Protein AF-A0AAE1PQ83-F1 (afdb_monomer_lite)

Foldseek 3Di:
DDPDPDPPPPPDQDWFFWADPNDTDTDTLQPDAQFTKTWDAPPDDDQADKAFPCPDDDPPPPPPPDHGGITIIGGHGRNNVVVVVVCVVVVVVVVVVVVVVVVVVVVVVCCVVPVVVVVVVPPPDDPDPDDDD

Structure (mmCIF, N/CA/C/O backbone):
data_AF-A0AAE1PQ83-F1
#
_entry.id   AF-A0AAE1PQ83-F1
#
loop_
_atom_site.group_PDB
_atom_site.id
_atom_site.type_symbol
_atom_site.label_atom_id
_atom_site.label_alt_id
_atom_site.label_comp_id
_atom_site.label_asym_id
_atom_site.label_entity_id
_atom_site.label_seq_id
_atom_site.pdbx_PDB_ins_code
_atom_site.Cartn_x
_atom_site.Cartn_y
_atom_site.Cartn_z
_atom_site.occupancy
_atom_site.B_iso_or_equiv
_atom_site.auth_seq_id
_atom_site.auth_comp_id
_atom_site.auth_asym_id
_atom_site.auth_atom_id
_atom_site.pdbx_PDB_model_num
ATOM 1 N N . MET A 1 1 ? 15.355 15.781 -16.888 1.00 33.62 1 MET A N 1
ATOM 2 C CA . MET A 1 1 ? 15.028 16.149 -15.494 1.00 33.62 1 MET A CA 1
ATOM 3 C C . MET A 1 1 ? 13.537 15.899 -15.291 1.00 33.62 1 MET A C 1
ATOM 5 O O . MET A 1 1 ? 12.733 16.744 -15.650 1.00 33.62 1 MET A O 1
ATOM 9 N N . VAL A 1 2 ? 13.162 14.685 -14.868 1.00 39.75 2 VAL A N 1
ATOM 10 C CA . VAL A 1 2 ? 11.758 14.291 -14.632 1.00 39.75 2 VAL A CA 1
ATOM 11 C C . VAL A 1 2 ? 11.503 14.418 -13.129 1.00 39.75 2 VAL A C 1
ATOM 13 O O . VAL A 1 2 ? 12.280 13.857 -12.354 1.00 39.75 2 VAL A O 1
ATOM 16 N N . PRO A 1 3 ? 10.493 15.181 -12.687 1.00 46.09 3 PRO A N 1
ATOM 17 C CA . PRO A 1 3 ? 10.275 15.416 -11.271 1.00 46.09 3 PRO A CA 1
ATOM 18 C C . PRO A 1 3 ? 9.668 14.168 -10.614 1.00 46.09 3 PRO A C 1
ATOM 20 O O . PRO A 1 3 ? 8.616 13.689 -11.021 1.00 46.09 3 PRO A O 1
ATOM 23 N N . GLY A 1 4 ? 10.324 13.672 -9.563 1.00 44.25 4 GLY A N 1
ATOM 24 C CA . GLY A 1 4 ? 9.631 13.096 -8.407 1.00 44.25 4 GLY A CA 1
ATOM 25 C C . GLY A 1 4 ? 8.946 11.735 -8.555 1.00 44.25 4 GLY A C 1
ATOM 26 O O . GLY A 1 4 ? 7.853 11.568 -8.021 1.00 44.25 4 GLY A O 1
ATOM 27 N N . THR A 1 5 ? 9.575 10.727 -9.165 1.00 45.03 5 THR A N 1
ATOM 28 C CA . THR A 1 5 ? 9.156 9.334 -8.928 1.00 45.03 5 THR A CA 1
ATOM 29 C C . THR A 1 5 ? 9.622 8.902 -7.537 1.00 45.03 5 THR A C 1
ATOM 31 O O . THR A 1 5 ? 10.711 8.345 -7.380 1.00 45.03 5 THR A O 1
ATOM 34 N N . LEU A 1 6 ? 8.819 9.193 -6.510 1.00 49.19 6 LEU A N 1
ATOM 35 C CA . LEU A 1 6 ? 8.962 8.512 -5.225 1.00 49.19 6 LEU A CA 1
ATOM 36 C C . LEU A 1 6 ? 8.838 7.000 -5.487 1.00 49.19 6 LEU A C 1
ATOM 38 O O . LEU A 1 6 ? 7.931 6.595 -6.219 1.00 49.19 6 LEU A O 1
ATOM 42 N N . PRO A 1 7 ? 9.730 6.161 -4.934 1.00 42.91 7 PRO A N 1
ATOM 43 C CA . PRO A 1 7 ? 9.615 4.721 -5.088 1.00 42.91 7 PRO A CA 1
ATOM 44 C C . PRO A 1 7 ? 8.259 4.290 -4.528 1.00 42.91 7 PRO A C 1
ATOM 46 O O . PRO A 1 7 ? 7.969 4.523 -3.354 1.00 42.91 7 PRO A O 1
ATOM 49 N N . VAL A 1 8 ? 7.421 3.690 -5.378 1.00 52.09 8 VAL A N 1
ATOM 50 C CA . VAL A 1 8 ? 6.192 3.021 -4.941 1.00 52.09 8 VAL A CA 1
ATOM 51 C C . VAL A 1 8 ? 6.619 2.030 -3.860 1.00 52.09 8 VAL A C 1
ATOM 53 O O . VAL A 1 8 ? 7.441 1.155 -4.162 1.00 52.09 8 VAL A O 1
ATOM 56 N N . PRO A 1 9 ? 6.165 2.184 -2.602 1.00 43.88 9 PRO A N 1
ATOM 57 C CA . PRO A 1 9 ? 6.558 1.259 -1.558 1.00 43.88 9 PRO A CA 1
ATOM 58 C C . PRO A 1 9 ? 6.199 -0.159 -2.020 1.00 43.88 9 PRO A C 1
ATOM 60 O O . PRO A 1 9 ? 5.144 -0.346 -2.642 1.00 43.88 9 PRO A O 1
ATOM 63 N N . PRO A 1 10 ? 7.069 -1.159 -1.773 1.00 43.97 10 PRO A N 1
ATOM 64 C CA . PRO A 1 10 ? 6.724 -2.547 -2.051 1.00 43.97 10 PRO A CA 1
ATOM 65 C C . PRO A 1 10 ? 5.397 -2.853 -1.365 1.00 43.97 10 PRO A C 1
ATOM 67 O O . PRO A 1 10 ? 5.100 -2.243 -0.340 1.00 43.97 10 PRO A O 1
ATOM 70 N N . LEU A 1 11 ? 4.614 -3.761 -1.951 1.00 42.38 11 LEU A N 1
ATOM 71 C CA . LEU A 1 11 ? 3.264 -4.147 -1.536 1.00 42.38 11 LEU A CA 1
ATOM 72 C C . LEU A 1 11 ? 3.259 -4.640 -0.072 1.00 42.38 11 LEU A C 1
ATOM 74 O O . LEU A 1 11 ? 3.249 -5.833 0.215 1.00 42.38 11 LEU A O 1
ATOM 78 N N . CYS A 1 12 ? 3.350 -3.715 0.875 1.00 53.19 12 CYS A N 1
ATOM 79 C CA . CYS A 1 12 ? 3.368 -3.981 2.292 1.00 53.19 12 CYS A CA 1
ATOM 80 C C . CYS A 1 12 ? 1.915 -4.158 2.708 1.00 53.19 12 CYS A C 1
ATOM 82 O O . CYS A 1 12 ? 1.063 -3.297 2.482 1.00 53.19 12 CYS A O 1
ATOM 84 N N . ILE A 1 13 ? 1.614 -5.322 3.279 1.00 59.84 13 ILE A N 1
ATOM 85 C CA . ILE A 1 13 ? 0.296 -5.602 3.833 1.00 59.84 13 ILE A CA 1
ATOM 86 C C . ILE A 1 13 ? 0.183 -4.754 5.099 1.00 59.84 13 ILE A C 1
ATOM 88 O O . ILE A 1 13 ? 0.559 -5.179 6.189 1.00 59.84 13 ILE A O 1
ATOM 92 N N . THR A 1 14 ? -0.275 -3.514 4.958 1.00 66.81 14 THR A N 1
ATOM 93 C CA . THR A 1 14 ? -0.593 -2.676 6.109 1.00 66.81 14 THR A CA 1
ATOM 94 C C . THR A 1 14 ? -1.741 -3.342 6.856 1.00 66.81 14 THR A C 1
ATOM 96 O O . THR A 1 14 ? -2.835 -3.520 6.315 1.00 66.81 14 THR A O 1
ATOM 99 N N . LEU A 1 15 ? -1.475 -3.775 8.088 1.00 74.88 15 LEU A N 1
ATOM 100 C CA . LEU A 1 15 ? -2.494 -4.299 8.989 1.00 74.88 15 LEU A CA 1
ATOM 101 C C . LEU A 1 15 ? -3.209 -3.128 9.659 1.00 74.88 15 LEU A C 1
ATOM 103 O O . LEU A 1 15 ? -2.582 -2.152 10.072 1.00 74.88 15 LEU A O 1
ATOM 107 N N . GLN A 1 16 ? -4.530 -3.226 9.762 1.00 82.12 16 GLN A N 1
ATOM 108 C CA . GLN A 1 16 ? -5.372 -2.220 10.385 1.00 82.12 16 GLN A CA 1
ATOM 109 C C . GLN A 1 16 ? -6.276 -2.856 11.434 1.00 82.12 16 GLN A C 1
ATOM 111 O O . GLN A 1 16 ? -6.861 -3.916 11.213 1.00 82.12 16 GLN A O 1
ATOM 116 N N . TRP A 1 17 ? -6.419 -2.191 12.577 1.00 84.12 17 TRP A N 1
ATOM 117 C CA . TRP A 1 17 ? -7.363 -2.610 13.603 1.00 84.12 17 TRP A CA 1
ATOM 118 C C . TRP A 1 17 ? -8.788 -2.387 13.119 1.00 84.12 17 TRP A C 1
ATOM 120 O O . TRP A 1 17 ? -9.211 -1.256 12.879 1.00 84.12 17 TRP A O 1
ATOM 130 N N . SER A 1 18 ? -9.526 -3.482 12.974 1.00 85.19 18 SER A N 1
ATOM 131 C CA . SER A 1 18 ? -10.950 -3.478 12.656 1.00 85.19 18 SER A CA 1
ATOM 132 C C . SER A 1 18 ? -11.731 -4.178 13.759 1.00 85.19 18 SER A C 1
ATOM 134 O O . SER A 1 18 ? -11.213 -5.073 14.426 1.00 85.19 18 SER A O 1
ATOM 136 N N . ARG A 1 19 ? -12.975 -3.755 13.970 1.00 86.50 19 ARG A N 1
ATOM 137 C CA . ARG A 1 19 ? -13.871 -4.354 14.953 1.00 86.50 19 ARG A CA 1
ATOM 138 C C . ARG A 1 19 ? -14.897 -5.229 14.240 1.00 86.50 19 ARG A C 1
ATOM 140 O O . ARG A 1 19 ? -15.690 -4.710 13.455 1.00 86.50 19 ARG A O 1
ATOM 147 N N . ARG A 1 20 ? -14.879 -6.536 14.510 1.00 83.62 20 ARG A N 1
ATOM 148 C CA . ARG A 1 20 ? -15.867 -7.517 14.024 1.00 83.62 20 ARG A CA 1
ATOM 149 C C . ARG A 1 20 ? -16.401 -8.309 15.208 1.00 83.62 20 ARG A C 1
ATOM 151 O O . ARG A 1 20 ? -15.623 -8.699 16.072 1.00 83.62 20 ARG A O 1
ATOM 158 N N . ASP A 1 21 ? -17.721 -8.458 15.283 1.00 81.19 21 ASP A N 1
ATOM 159 C CA . ASP A 1 21 ? -18.406 -9.240 16.325 1.00 81.19 21 ASP A CA 1
ATOM 160 C C . ASP A 1 21 ? -18.006 -8.854 17.762 1.00 81.19 21 ASP A C 1
ATOM 162 O O . ASP A 1 21 ? -17.907 -9.679 18.661 1.00 81.19 21 ASP A O 1
ATOM 166 N N . GLY A 1 22 ? -17.721 -7.566 17.979 1.00 82.38 22 GLY A N 1
ATOM 167 C CA . GLY A 1 22 ? -17.286 -7.031 19.273 1.00 82.38 22 GLY A CA 1
ATOM 168 C C . GLY A 1 22 ? -15.780 -7.122 19.548 1.00 82.38 22 GLY A C 1
ATOM 169 O O . GLY A 1 22 ? -15.298 -6.360 20.393 1.00 82.38 22 GLY A O 1
ATOM 170 N N . HIS A 1 23 ? -15.028 -7.925 18.791 1.00 84.69 23 HIS A N 1
ATOM 171 C CA . HIS A 1 23 ? -13.587 -8.138 18.946 1.00 84.69 23 HIS A CA 1
ATOM 172 C C . HIS A 1 23 ? -12.746 -7.232 18.035 1.00 84.69 23 HIS A C 1
ATOM 174 O O . HIS A 1 23 ? -13.109 -6.956 16.890 1.00 84.69 23 HIS A O 1
ATOM 180 N N . THR A 1 24 ? -11.596 -6.779 18.542 1.00 85.38 24 THR A N 1
ATOM 181 C CA . THR A 1 24 ? -10.598 -6.039 17.757 1.00 85.38 24 THR A CA 1
ATOM 182 C C . THR A 1 24 ? -9.652 -7.026 17.090 1.00 85.38 24 THR A C 1
ATOM 184 O O . THR A 1 24 ? -8.908 -7.728 17.771 1.00 85.38 24 THR A O 1
ATOM 187 N N . ILE A 1 25 ? -9.670 -7.064 15.762 1.00 86.56 25 ILE A N 1
ATOM 188 C CA . ILE A 1 25 ? -8.829 -7.945 14.953 1.00 86.56 25 ILE A CA 1
ATOM 189 C C . ILE A 1 25 ? -7.925 -7.129 14.026 1.00 86.56 25 ILE A C 1
ATOM 191 O O . ILE A 1 25 ? -8.314 -6.077 13.510 1.00 86.56 25 ILE A O 1
ATOM 195 N N . ASN A 1 26 ? -6.717 -7.638 13.791 1.00 85.38 26 ASN A N 1
ATOM 196 C CA . ASN A 1 26 ? -5.821 -7.127 12.757 1.00 85.38 26 ASN A CA 1
ATOM 197 C C . ASN A 1 26 ? -6.326 -7.602 11.396 1.00 85.38 26 ASN A C 1
ATOM 199 O O . ASN A 1 26 ? -6.273 -8.795 11.104 1.00 85.38 26 ASN A O 1
ATOM 203 N N . LEU A 1 27 ? -6.800 -6.680 10.565 1.00 83.00 27 LEU A N 1
ATOM 204 C CA . LEU A 1 27 ? -7.269 -6.992 9.224 1.00 83.00 27 LEU A CA 1
ATOM 205 C C . LEU A 1 27 ? -6.354 -6.330 8.186 1.00 83.00 27 LEU A C 1
ATOM 207 O O . LEU A 1 27 ? -6.079 -5.132 8.295 1.00 83.00 27 LEU A O 1
ATOM 211 N N . PRO A 1 28 ? -5.872 -7.067 7.175 1.00 83.69 28 PRO A N 1
ATOM 212 C CA . PRO A 1 28 ? -5.174 -6.455 6.058 1.00 83.69 28 PRO A CA 1
ATOM 213 C C . PRO A 1 28 ? -6.111 -5.545 5.262 1.00 83.69 28 PRO A C 1
ATOM 215 O O . PRO A 1 28 ? -7.314 -5.790 5.144 1.00 83.69 28 PRO A O 1
ATOM 218 N N . TRP A 1 29 ? -5.526 -4.518 4.657 1.00 77.75 29 TRP A N 1
ATOM 219 C CA . TRP A 1 29 ? -6.231 -3.519 3.857 1.00 77.75 29 TRP A CA 1
ATOM 220 C C . TRP A 1 29 ? -7.094 -4.080 2.722 1.00 77.75 29 TRP A C 1
ATOM 222 O O . TRP A 1 29 ? -8.148 -3.527 2.419 1.00 77.75 29 TRP A O 1
ATOM 232 N N . SER A 1 30 ? -6.684 -5.197 2.122 1.00 77.12 30 SER A N 1
ATOM 233 C CA . SER A 1 30 ? -7.427 -5.874 1.054 1.00 77.12 30 SER A CA 1
ATOM 234 C C . SER A 1 30 ? -8.783 -6.428 1.499 1.00 77.12 30 SER A C 1
ATOM 236 O O . SER A 1 30 ? -9.667 -6.612 0.669 1.00 77.12 30 SER A O 1
ATOM 238 N N . LEU A 1 31 ? -8.961 -6.685 2.797 1.00 81.75 31 LEU A N 1
ATOM 239 C CA . LEU A 1 31 ? -10.192 -7.239 3.362 1.00 81.75 31 LEU A CA 1
ATOM 240 C C . LEU A 1 31 ? -11.091 -6.169 4.000 1.00 81.75 31 LEU A C 1
ATOM 242 O O . LEU A 1 31 ? -12.171 -6.499 4.497 1.00 81.75 31 LEU A O 1
ATOM 246 N N . LEU A 1 32 ? -10.652 -4.905 4.015 1.00 84.38 32 LEU A N 1
ATOM 247 C CA . LEU A 1 32 ? -11.449 -3.784 4.501 1.00 84.38 32 LEU A CA 1
ATOM 248 C C . LEU A 1 32 ? -12.506 -3.423 3.466 1.00 84.38 32 LEU A C 1
ATOM 250 O O . LEU A 1 32 ? -12.183 -2.964 2.373 1.00 84.38 3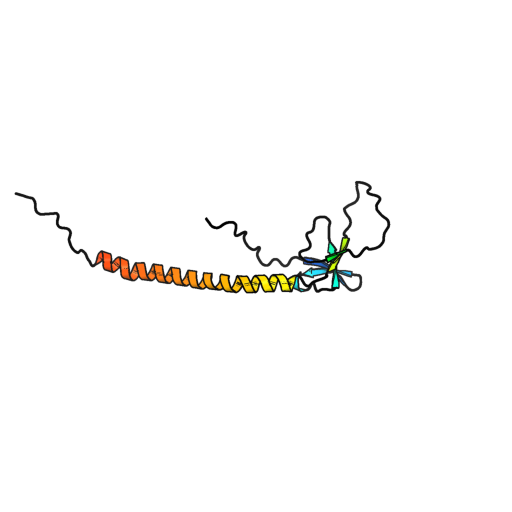2 LEU A O 1
ATOM 254 N N . VAL A 1 33 ? -13.771 -3.587 3.833 1.00 84.12 33 VAL A N 1
ATOM 255 C CA . VAL A 1 33 ? -14.911 -3.291 2.963 1.00 84.12 33 VAL A CA 1
ATOM 256 C C . VAL A 1 33 ? -15.707 -2.124 3.541 1.00 84.12 33 VAL A C 1
ATOM 258 O O . VAL A 1 33 ? -15.732 -1.901 4.757 1.00 84.12 33 VAL A O 1
ATOM 261 N N . LYS A 1 34 ? -16.384 -1.377 2.663 1.00 85.69 34 LYS A N 1
ATOM 262 C CA . LYS A 1 34 ? -17.407 -0.395 3.040 1.00 85.69 34 LYS A CA 1
ATOM 263 C C . LYS A 1 34 ? -18.322 -0.948 4.143 1.00 85.69 34 LYS A C 1
ATOM 265 O O . LYS A 1 34 ? -18.896 -2.023 4.000 1.00 85.69 34 LYS A O 1
ATOM 270 N N . GLY A 1 35 ? -18.479 -0.184 5.221 1.00 83.44 35 GLY A N 1
ATOM 271 C CA . GLY A 1 35 ? -19.287 -0.544 6.386 1.00 83.44 35 GLY A CA 1
ATOM 272 C C . GLY A 1 35 ? -18.515 -1.217 7.524 1.00 83.44 35 GLY A C 1
ATOM 273 O O . GLY A 1 35 ? -19.092 -1.435 8.584 1.00 83.44 35 GLY A O 1
ATOM 274 N N . ASN A 1 36 ? -17.221 -1.522 7.367 1.00 84.44 36 ASN A N 1
ATOM 275 C CA . ASN A 1 36 ? -16.410 -1.987 8.492 1.00 84.44 36 ASN A CA 1
ATOM 276 C C . ASN A 1 36 ? -16.063 -0.847 9.462 1.00 84.44 36 ASN A C 1
ATOM 278 O O . ASN A 1 36 ? -15.791 0.284 9.055 1.00 84.44 36 ASN A O 1
ATOM 282 N N . THR A 1 37 ? -16.025 -1.176 10.753 1.00 86.75 37 THR A N 1
ATOM 283 C CA . THR A 1 37 ? -15.555 -0.276 11.811 1.00 86.75 37 THR A CA 1
ATOM 284 C C . THR A 1 37 ? -14.064 -0.485 12.017 1.00 86.75 37 THR A C 1
ATOM 286 O O . THR A 1 37 ? -13.620 -1.597 12.298 1.00 86.75 37 THR A O 1
ATOM 289 N N . ILE A 1 38 ? -13.288 0.583 11.898 1.00 87.19 38 ILE A N 1
ATOM 290 C CA . ILE A 1 38 ? -11.843 0.608 12.114 1.00 87.19 38 ILE A CA 1
ATOM 291 C C . ILE A 1 38 ? -11.502 1.434 13.353 1.00 87.19 38 ILE A C 1
ATOM 293 O O . ILE A 1 38 ? -12.208 2.378 13.707 1.00 87.19 38 ILE A O 1
ATOM 297 N N . LEU A 1 39 ? -10.407 1.076 14.010 1.00 85.38 39 LEU A N 1
ATOM 298 C CA . LEU A 1 39 ? -9.835 1.814 15.129 1.00 85.38 39 LEU A CA 1
ATOM 299 C C . LEU A 1 39 ? -8.610 2.563 14.619 1.00 85.38 39 LEU A C 1
ATOM 301 O O . LEU A 1 39 ? -7.709 1.951 14.045 1.00 85.38 39 LEU A O 1
ATOM 305 N N . LEU A 1 40 ? -8.587 3.879 14.817 1.00 82.12 40 LEU A N 1
ATOM 306 C CA . LEU A 1 40 ? -7.451 4.712 14.446 1.00 82.12 40 LEU A CA 1
ATOM 307 C C . LEU A 1 40 ? -6.763 5.254 15.677 1.00 82.12 40 LEU A C 1
ATOM 309 O O . LEU A 1 40 ? -7.391 5.859 16.551 1.00 82.12 40 LEU A O 1
ATOM 313 N N . GLY A 1 41 ? -5.454 5.029 15.715 1.00 75.81 41 GLY A N 1
ATOM 314 C CA . GLY A 1 41 ? -4.584 5.717 16.642 1.00 75.81 41 GLY A CA 1
ATOM 315 C C . GLY A 1 41 ? -4.430 7.195 16.260 1.00 75.81 41 GLY A C 1
ATOM 316 O O . GLY A 1 41 ? -4.568 7.566 15.090 1.00 75.81 41 GLY A O 1
ATOM 317 N N . PRO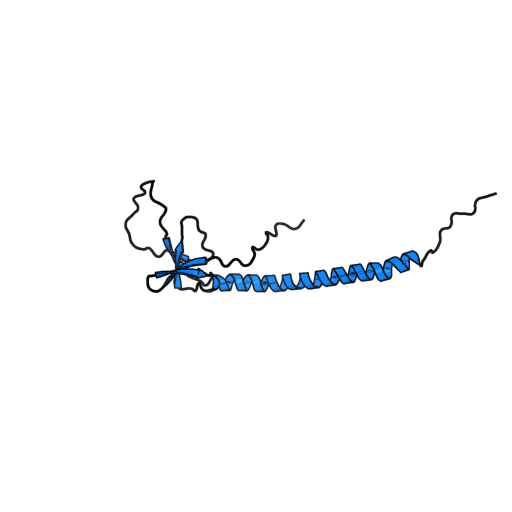 A 1 42 ? -4.121 8.054 17.235 1.00 69.81 42 PRO A N 1
ATOM 318 C CA . PRO A 1 42 ? -3.755 9.446 16.982 1.00 69.81 42 PRO A CA 1
ATOM 319 C C . PRO A 1 42 ? -2.593 9.552 15.982 1.00 69.81 42 PRO A C 1
ATOM 321 O O . PRO A 1 42 ? -1.563 8.903 16.143 1.00 69.81 42 PRO A O 1
ATOM 324 N N . GLY A 1 43 ? -2.750 10.369 14.938 1.00 70.06 43 GLY A N 1
ATOM 325 C CA . GLY A 1 43 ? -1.721 10.570 13.908 1.00 70.06 43 GLY A CA 1
ATOM 326 C C . GLY A 1 43 ? -1.668 9.493 12.817 1.00 70.06 43 GLY A C 1
ATOM 327 O O . GLY A 1 43 ? -0.929 9.650 11.846 1.00 70.06 43 GLY A O 1
ATOM 328 N N . GLN A 1 44 ? -2.474 8.431 12.909 1.00 73.62 44 GLN A N 1
ATOM 329 C CA . GLN A 1 44 ? -2.576 7.439 11.843 1.00 73.62 44 GLN A CA 1
ATOM 330 C C . GLN A 1 44 ? -3.448 7.971 10.700 1.00 73.62 44 GLN A C 1
ATOM 332 O O . GLN A 1 44 ? -4.635 8.251 10.876 1.00 73.62 44 GLN A O 1
ATOM 337 N N . LYS A 1 45 ? -2.869 8.093 9.501 1.00 69.56 45 LYS A N 1
ATOM 338 C CA . LYS A 1 45 ? -3.617 8.492 8.305 1.00 69.56 45 LYS A CA 1
ATOM 339 C C . LYS A 1 45 ? -4.483 7.332 7.826 1.00 69.56 45 LYS A C 1
ATOM 341 O O . LYS A 1 45 ? -3.977 6.264 7.484 1.00 69.56 45 LYS A O 1
ATOM 346 N N . VAL A 1 46 ? -5.786 7.563 7.742 1.00 69.44 46 VAL A N 1
ATOM 347 C CA . VAL A 1 46 ? -6.689 6.665 7.027 1.00 69.44 46 VAL A CA 1
ATOM 348 C C . VAL A 1 46 ? -6.511 6.887 5.521 1.00 69.44 46 VAL A C 1
ATOM 350 O O . VAL A 1 46 ? -6.509 8.029 5.064 1.00 69.44 46 VAL A O 1
ATOM 353 N N . GLN A 1 47 ? -6.346 5.819 4.738 1.00 65.25 47 GLN A N 1
ATOM 354 C CA . GLN A 1 47 ? -6.197 5.922 3.271 1.00 65.25 47 GLN A CA 1
ATOM 355 C C . GLN A 1 47 ? -7.544 5.773 2.514 1.00 65.25 47 GLN A C 1
ATOM 357 O O . GLN A 1 47 ? -7.577 5.311 1.381 1.00 65.25 47 GLN A O 1
ATOM 362 N N . GLY A 1 48 ? -8.669 6.157 3.127 1.00 75.44 48 GLY A N 1
ATOM 363 C CA . GLY A 1 48 ? -9.993 6.144 2.489 1.00 75.44 48 GLY A CA 1
ATOM 364 C C . GLY A 1 48 ? -10.992 7.064 3.192 1.00 75.44 48 GLY A C 1
ATOM 365 O O . GLY A 1 48 ? -10.732 7.588 4.268 1.00 75.44 48 GLY A O 1
ATOM 366 N N . ARG A 1 49 ? -12.165 7.297 2.616 1.00 79.94 49 ARG A N 1
ATOM 367 C CA . ARG A 1 49 ? -13.210 8.091 3.270 1.00 79.94 49 ARG A CA 1
ATOM 368 C C . ARG A 1 49 ? -13.778 7.329 4.459 1.00 79.94 49 ARG A C 1
ATOM 370 O O . ARG A 1 49 ? -14.317 6.230 4.321 1.00 79.94 49 ARG A O 1
ATOM 377 N N . CYS A 1 50 ? -13.696 7.942 5.632 1.00 81.62 50 CYS A N 1
ATOM 378 C CA . CYS A 1 50 ? -14.252 7.396 6.858 1.00 81.62 50 CYS A CA 1
ATOM 379 C C . CYS A 1 50 ? -15.156 8.414 7.551 1.00 81.62 50 CYS A C 1
ATOM 381 O O . CYS A 1 50 ? -14.908 9.619 7.503 1.00 81.62 50 CYS A O 1
ATOM 383 N N . ARG A 1 51 ? -16.190 7.922 8.231 1.00 84.56 51 ARG A N 1
ATOM 384 C CA . ARG A 1 51 ? -17.049 8.725 9.101 1.00 84.56 51 ARG A CA 1
ATOM 385 C C . ARG A 1 51 ? -16.732 8.385 10.556 1.00 84.56 51 ARG A C 1
ATOM 387 O O . ARG A 1 51 ? -16.748 7.201 10.885 1.00 84.56 51 ARG A O 1
ATOM 394 N N . PRO A 1 52 ? -16.467 9.361 11.436 1.00 81.94 52 PRO A N 1
ATOM 395 C CA . PRO A 1 52 ? -16.288 9.069 12.852 1.00 81.94 52 PRO A CA 1
ATOM 396 C C . PRO A 1 52 ? -17.578 8.465 13.414 1.00 81.94 52 PRO A C 1
ATOM 398 O O . PRO A 1 52 ? -18.662 9.038 13.274 1.00 81.94 52 PRO A O 1
ATOM 401 N N . LEU A 1 53 ? -17.460 7.292 14.031 1.00 79.19 53 LEU A N 1
ATOM 402 C CA . LEU A 1 53 ? -18.511 6.744 14.874 1.00 79.19 53 LEU A CA 1
ATOM 403 C C . LEU A 1 53 ? -18.321 7.411 16.231 1.00 79.19 53 LEU A C 1
ATOM 405 O O . LEU A 1 53 ? -17.403 7.066 16.972 1.00 79.19 53 LEU A O 1
ATOM 409 N N . GLN A 1 54 ? -19.146 8.420 16.522 1.00 63.25 54 GLN A N 1
ATOM 410 C CA . GLN A 1 54 ? -19.212 9.025 17.850 1.00 63.25 54 GLN A CA 1
ATOM 411 C C . GLN A 1 54 ? -19.649 7.948 18.844 1.00 63.25 54 GLN A C 1
ATOM 413 O O . GLN A 1 54 ? -20.836 7.729 19.075 1.00 63.25 54 GLN A O 1
ATOM 418 N N . VAL A 1 55 ? -18.679 7.243 19.421 1.00 56.41 55 VAL A N 1
ATOM 419 C CA . VAL A 1 55 ? -18.914 6.462 20.626 1.00 56.41 55 VAL A CA 1
ATOM 420 C C . VAL A 1 55 ? -19.059 7.486 21.736 1.00 56.41 55 VAL A C 1
ATOM 422 O O . VAL A 1 55 ? -18.116 8.161 22.140 1.00 56.41 55 VAL A O 1
ATOM 425 N N . ASN A 1 56 ? -20.311 7.669 22.109 1.00 52.34 56 ASN A N 1
ATOM 426 C CA . ASN A 1 56 ? -20.810 8.682 23.003 1.00 52.34 56 ASN A CA 1
ATOM 427 C C . ASN A 1 56 ? -20.186 8.548 24.398 1.00 52.34 56 ASN A C 1
ATOM 429 O O . ASN A 1 56 ? -20.725 7.825 25.222 1.00 52.34 56 ASN A O 1
ATOM 433 N N . HIS A 1 57 ? -19.089 9.249 24.684 1.00 44.25 57 HIS A N 1
ATOM 434 C CA . HIS A 1 57 ? -18.697 9.562 26.059 1.00 44.25 57 HIS A CA 1
ATOM 435 C C . HIS A 1 57 ? -17.986 10.922 26.110 1.00 44.25 57 HIS A C 1
ATOM 437 O O . HIS A 1 57 ? -16.802 11.027 25.818 1.00 44.25 57 HIS A O 1
ATOM 443 N N . LEU A 1 58 ? -18.719 11.980 26.466 1.00 51.81 58 LEU A N 1
ATOM 444 C CA . LEU A 1 58 ? -18.474 12.745 27.700 1.00 51.81 58 LEU A CA 1
ATOM 445 C C . LEU A 1 58 ? -17.017 12.841 28.238 1.00 51.81 58 LEU A C 1
ATOM 447 O O . LEU A 1 58 ? -16.832 12.700 29.433 1.00 51.81 58 LEU A O 1
ATOM 451 N N . TRP A 1 59 ? -15.969 13.097 27.444 1.00 45.69 59 TRP A N 1
ATOM 452 C CA . TRP A 1 59 ? -14.604 13.297 27.988 1.00 45.69 59 TRP A CA 1
ATOM 453 C C . TRP A 1 59 ? -13.789 14.338 27.212 1.00 45.69 59 TRP A C 1
ATOM 455 O O . TRP A 1 59 ? -12.646 14.120 26.828 1.00 45.69 59 TRP A O 1
ATOM 465 N N . LEU A 1 60 ? -14.354 15.538 27.081 1.00 44.97 60 LEU A N 1
ATOM 466 C CA . LEU A 1 60 ? -13.602 16.781 26.843 1.00 44.97 60 LEU A CA 1
ATOM 467 C C . LEU A 1 60 ? -12.695 17.183 28.026 1.00 44.97 60 LEU A C 1
ATOM 469 O O . LEU A 1 60 ? -12.163 18.291 28.046 1.00 44.97 60 LEU A O 1
ATOM 473 N N . SER A 1 61 ? -12.481 16.320 29.025 1.00 49.56 61 SER A N 1
ATOM 474 C CA . SER A 1 61 ? -11.516 16.606 30.086 1.00 49.56 61 SER A CA 1
ATOM 475 C C . SER A 1 61 ? -10.123 16.188 29.631 1.00 49.56 61 SER A C 1
ATOM 477 O O . SER A 1 61 ? -9.597 15.138 29.996 1.00 49.56 61 SER A O 1
ATOM 479 N N . SER A 1 62 ? -9.544 17.036 28.788 1.00 47.22 62 SER A N 1
ATOM 480 C CA . SER A 1 62 ? -8.125 17.079 28.459 1.00 47.22 62 SER A CA 1
ATOM 481 C C . SER A 1 62 ? -7.321 17.264 29.753 1.00 47.22 62 SER A C 1
ATOM 483 O O . SER A 1 62 ? -6.946 18.372 30.124 1.00 47.22 62 SER A O 1
ATOM 485 N N . LYS A 1 63 ? -7.067 16.179 30.484 1.00 49.91 63 LYS A N 1
ATOM 486 C CA . LYS A 1 63 ? -5.974 16.124 31.453 1.00 49.91 63 LYS A CA 1
ATOM 487 C C . LYS A 1 63 ? -4.742 15.644 30.700 1.00 49.91 63 LYS A C 1
ATOM 489 O O . LYS A 1 63 ? -4.660 14.483 30.297 1.00 49.91 63 LYS A O 1
ATOM 494 N N . ALA A 1 64 ? -3.818 16.575 30.475 1.00 51.00 64 ALA A N 1
ATOM 495 C CA . ALA A 1 64 ? -2.491 16.307 29.941 1.00 51.00 64 ALA A CA 1
ATOM 496 C C . ALA A 1 64 ? -1.831 15.198 30.780 1.00 51.00 64 ALA A C 1
ATOM 498 O O . ALA A 1 64 ? -1.568 15.396 31.964 1.00 51.00 64 ALA A O 1
ATOM 499 N N . GLY A 1 65 ? -1.652 14.012 30.190 1.00 53.88 65 GLY A N 1
ATOM 500 C CA . GLY A 1 65 ? -1.055 12.855 30.868 1.00 53.88 65 GLY A CA 1
ATOM 501 C C . GLY A 1 65 ? -1.652 11.487 30.523 1.00 53.88 65 GLY A C 1
ATOM 502 O O . GLY A 1 65 ? -1.082 10.481 30.930 1.00 53.88 65 GLY A O 1
ATOM 503 N N . THR A 1 66 ? -2.759 11.407 29.773 1.00 53.78 66 THR A N 1
ATOM 504 C CA . THR A 1 66 ? -3.310 10.117 29.307 1.00 53.78 66 THR A CA 1
ATOM 505 C C . THR A 1 66 ? -2.988 9.868 27.828 1.00 53.78 66 THR A C 1
ATOM 507 O O . THR A 1 66 ? -2.990 10.817 27.038 1.00 53.78 66 THR A O 1
ATOM 510 N N . PRO A 1 67 ? -2.666 8.619 27.431 1.00 53.44 67 PRO A N 1
ATOM 511 C CA . PRO A 1 67 ? -2.362 8.294 26.043 1.00 53.44 67 PRO A CA 1
ATOM 512 C C . PRO A 1 67 ? -3.580 8.596 25.165 1.00 53.44 67 PRO A C 1
ATOM 514 O O . PRO A 1 67 ? -4.709 8.245 25.507 1.00 53.44 67 PRO A O 1
ATOM 517 N N . LEU A 1 68 ? -3.342 9.277 24.045 1.00 60.69 68 LEU A N 1
ATOM 518 C CA . LEU A 1 68 ? -4.377 9.693 23.103 1.00 60.69 68 LEU A CA 1
ATOM 519 C C . LEU A 1 68 ? -5.241 8.484 22.697 1.00 60.69 68 LEU A C 1
ATOM 521 O O . LEU A 1 68 ? -4.738 7.470 22.209 1.00 60.69 68 LEU A O 1
ATOM 525 N N . HIS A 1 69 ? -6.548 8.596 22.936 1.00 64.50 69 HIS A N 1
ATOM 526 C CA . HIS A 1 69 ? -7.481 7.486 22.793 1.00 64.50 69 HIS A CA 1
ATOM 527 C C . HIS A 1 69 ? -7.696 7.113 21.321 1.00 64.50 69 HIS A C 1
ATOM 529 O O . HIS A 1 69 ? -7.800 7.968 20.439 1.00 64.50 69 HIS A O 1
ATOM 535 N N . THR A 1 70 ? -7.790 5.813 21.051 1.00 68.62 70 THR A N 1
ATOM 536 C CA . THR A 1 70 ? -8.128 5.301 19.722 1.00 68.62 70 THR A CA 1
ATOM 537 C C . THR A 1 70 ? -9.564 5.669 19.367 1.00 68.62 70 THR A C 1
ATOM 539 O O . THR A 1 70 ? -10.487 5.392 20.137 1.00 68.62 70 THR A O 1
ATOM 542 N N . THR A 1 71 ? -9.768 6.242 18.188 1.00 77.38 71 THR A N 1
ATOM 543 C CA . THR A 1 71 ? -11.077 6.705 17.714 1.00 77.38 71 THR A CA 1
ATOM 544 C C . THR A 1 71 ? -11.666 5.718 16.711 1.00 77.38 71 THR A C 1
ATOM 546 O O . THR A 1 71 ? -10.989 5.245 15.793 1.00 77.38 71 THR A O 1
ATOM 549 N N . GLN A 1 72 ? -12.944 5.380 16.891 1.00 82.69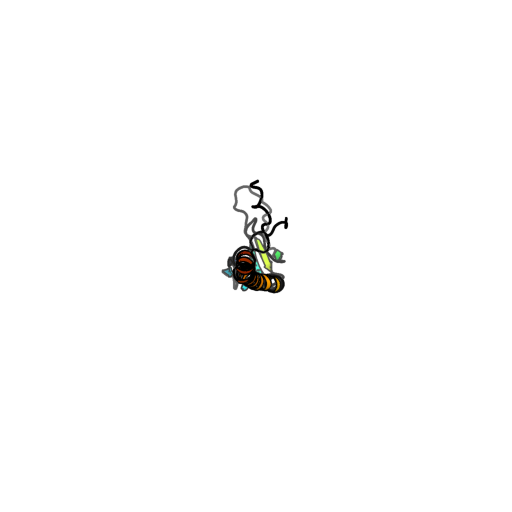 72 GLN A N 1
ATOM 550 C CA . GLN A 1 72 ? -13.650 4.449 16.011 1.00 82.69 72 GLN A CA 1
ATOM 551 C C . GLN A 1 72 ? -14.212 5.181 14.796 1.00 82.69 72 GLN A C 1
ATOM 553 O O . GLN A 1 72 ? -14.874 6.211 14.916 1.00 82.69 72 GLN A O 1
ATOM 558 N N . HIS A 1 73 ? -13.971 4.627 13.616 1.00 83.88 73 HIS A N 1
ATOM 559 C CA . HIS A 1 73 ? -14.412 5.196 12.354 1.00 83.88 73 HIS A CA 1
ATOM 560 C C . HIS A 1 73 ? -15.086 4.130 11.494 1.00 83.88 73 HIS A C 1
ATOM 562 O O . HIS A 1 73 ? -14.637 2.990 11.431 1.00 83.88 73 HIS A O 1
ATOM 568 N N . LEU A 1 74 ? -16.166 4.505 10.817 1.00 86.38 74 LEU A N 1
ATOM 569 C CA . LEU A 1 74 ? -16.853 3.685 9.831 1.00 86.38 74 LEU A CA 1
ATOM 570 C C . LEU A 1 74 ? -16.249 3.940 8.452 1.00 86.38 74 LEU A C 1
ATOM 572 O O . LEU A 1 74 ? -16.216 5.083 7.988 1.00 86.38 74 LEU A O 1
ATOM 576 N N . LEU A 1 75 ? -15.811 2.884 7.777 1.00 86.88 75 LEU A N 1
ATOM 577 C CA . LEU A 1 75 ? -15.327 2.968 6.404 1.00 86.88 75 LEU A CA 1
ATOM 578 C C . LEU A 1 75 ? -16.503 3.217 5.449 1.00 86.88 75 LEU A C 1
ATOM 580 O O . LEU A 1 75 ? -17.450 2.432 5.405 1.00 86.88 75 LEU A O 1
ATOM 584 N N . LEU A 1 76 ? -16.455 4.299 4.672 1.00 84.81 76 LEU A N 1
ATOM 585 C CA . LEU A 1 76 ? -17.504 4.629 3.697 1.00 84.81 76 LEU A CA 1
ATOM 586 C C . LEU A 1 76 ? -17.260 3.987 2.330 1.00 84.81 76 LEU A C 1
ATOM 588 O O . LEU A 1 76 ? -18.176 3.905 1.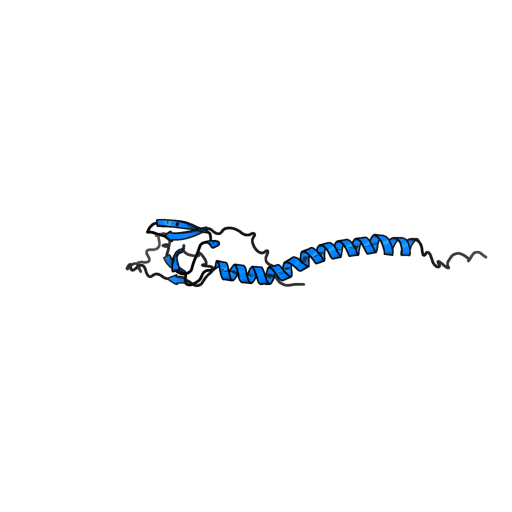510 1.00 84.81 76 LEU A O 1
ATOM 592 N N . GLU A 1 77 ? -16.039 3.525 2.088 1.00 84.00 77 GLU A N 1
ATOM 593 C CA . GLU A 1 77 ? -15.605 2.951 0.823 1.00 84.00 77 GLU A CA 1
ATOM 594 C C . GLU A 1 77 ? -14.607 1.816 1.036 1.00 84.00 77 GLU A C 1
ATOM 596 O O . GLU A 1 77 ? -14.052 1.666 2.121 1.00 84.00 77 GLU A O 1
ATOM 601 N N . THR A 1 78 ? -14.392 1.023 -0.012 1.00 86.06 78 THR A N 1
ATOM 602 C CA . THR A 1 78 ? -13.412 -0.064 -0.041 1.00 86.06 78 THR A CA 1
ATOM 603 C C . THR A 1 78 ? -12.119 0.468 -0.670 1.00 86.06 78 THR A C 1
ATOM 605 O O . THR A 1 78 ? -12.052 0.564 -1.899 1.00 86.06 78 THR A O 1
ATOM 608 N N . PRO A 1 79 ? -11.092 0.823 0.124 1.00 76.38 79 PRO A N 1
ATOM 609 C CA . PRO A 1 79 ? -9.894 1.500 -0.384 1.00 76.38 79 PRO A CA 1
ATOM 610 C C . PRO A 1 79 ? -9.055 0.615 -1.315 1.00 76.38 79 PRO A C 1
ATOM 612 O O . PRO A 1 79 ? -8.253 1.094 -2.113 1.00 76.38 79 PRO A O 1
ATOM 615 N N . TYR A 1 80 ? -9.247 -0.701 -1.242 1.00 82.25 80 TYR A N 1
ATOM 616 C CA . TYR A 1 80 ? -8.551 -1.635 -2.112 1.00 82.25 80 TYR A CA 1
ATOM 617 C C . TYR A 1 80 ? -8.895 -1.427 -3.593 1.00 82.25 80 TYR A C 1
ATOM 619 O O . TYR A 1 80 ? -8.004 -1.473 -4.435 1.00 82.25 80 TYR A O 1
ATOM 627 N N . ILE A 1 81 ? -10.162 -1.143 -3.918 1.00 79.81 81 ILE A N 1
ATOM 628 C CA . ILE A 1 81 ? -10.607 -0.991 -5.312 1.00 79.81 81 ILE A CA 1
ATOM 629 C C . ILE A 1 81 ? -9.980 0.253 -5.946 1.00 79.81 81 ILE A C 1
ATOM 631 O O . ILE A 1 81 ? -9.554 0.198 -7.094 1.00 79.81 81 ILE A O 1
ATOM 635 N N . THR A 1 82 ? -9.870 1.360 -5.206 1.00 79.94 82 THR A N 1
ATOM 636 C CA . THR A 1 82 ? -9.247 2.586 -5.725 1.00 79.94 82 THR A CA 1
ATOM 637 C C . THR A 1 82 ? -7.771 2.369 -6.022 1.00 79.94 82 THR A C 1
ATOM 639 O O . THR A 1 82 ? -7.313 2.738 -7.099 1.00 79.94 82 THR A O 1
ATOM 642 N N . ASN A 1 83 ? -7.057 1.703 -5.112 1.00 80.75 83 ASN A N 1
ATOM 643 C CA . ASN A 1 83 ? -5.647 1.373 -5.304 1.00 80.75 83 ASN A CA 1
ATOM 644 C C . ASN A 1 83 ? -5.451 0.382 -6.456 1.00 80.75 83 ASN A C 1
ATOM 646 O O . ASN A 1 83 ? -4.494 0.491 -7.209 1.00 80.75 83 ASN A O 1
ATOM 650 N N . LEU A 1 84 ? -6.354 -0.584 -6.622 1.00 81.88 84 LEU A N 1
ATOM 651 C CA . LEU A 1 84 ? -6.283 -1.532 -7.727 1.00 81.88 84 LEU A CA 1
ATOM 652 C C . LEU A 1 84 ? -6.525 -0.838 -9.069 1.00 81.88 84 LEU A C 1
ATOM 654 O O . LEU A 1 84 ? -5.767 -1.068 -10.003 1.00 81.88 84 LEU A O 1
ATOM 658 N N . SER A 1 85 ? -7.520 0.045 -9.167 1.00 83.69 85 SER A N 1
ATOM 659 C CA . SER A 1 85 ? -7.792 0.798 -10.395 1.00 83.69 85 SER A CA 1
ATOM 660 C C . SER A 1 85 ? -6.625 1.702 -10.796 1.00 83.69 85 SER A C 1
ATOM 662 O O . SER A 1 85 ? -6.267 1.746 -11.973 1.00 83.69 85 SER A O 1
ATOM 664 N N . THR A 1 86 ? -5.992 2.390 -9.838 1.00 82.88 86 THR A N 1
ATOM 665 C CA . THR A 1 86 ? -4.797 3.200 -10.122 1.00 82.88 86 THR A CA 1
ATOM 666 C C . THR A 1 86 ? -3.621 2.324 -10.535 1.00 82.88 86 THR A C 1
ATOM 668 O O . THR A 1 86 ? -2.975 2.607 -11.541 1.00 82.88 86 THR A O 1
ATOM 671 N N . LEU A 1 87 ? -3.395 1.211 -9.830 1.00 80.75 87 LEU A N 1
ATOM 672 C CA . LEU A 1 87 ? -2.356 0.250 -10.185 1.00 80.75 87 LEU A CA 1
ATOM 673 C C . LEU A 1 87 ? -2.586 -0.367 -11.560 1.00 80.75 87 LEU A C 1
ATOM 675 O O . LEU A 1 87 ? -1.622 -0.536 -12.288 1.00 80.75 87 LEU A O 1
ATOM 679 N N . MET A 1 88 ? -3.818 -0.692 -11.951 1.00 77.81 88 MET A N 1
ATOM 680 C CA . MET A 1 88 ? -4.104 -1.215 -13.289 1.00 77.81 88 MET A CA 1
ATOM 681 C C . MET A 1 88 ? -3.835 -0.166 -14.371 1.00 77.81 88 MET A C 1
ATOM 683 O O . MET A 1 88 ? -3.228 -0.495 -15.391 1.00 77.81 88 MET A O 1
ATOM 687 N N . ALA A 1 89 ? -4.224 1.092 -14.140 1.00 82.81 89 ALA A N 1
ATOM 688 C CA . ALA A 1 89 ? -3.936 2.188 -15.064 1.00 82.81 89 ALA A CA 1
ATOM 689 C C . ALA A 1 89 ? -2.422 2.405 -15.239 1.00 82.81 89 ALA A C 1
ATOM 691 O O . ALA A 1 89 ? -1.937 2.602 -16.352 1.00 82.81 89 ALA A O 1
ATOM 692 N N . GLU A 1 90 ? -1.656 2.315 -14.153 1.00 80.38 90 GLU A N 1
ATOM 693 C CA . GLU A 1 90 ? -0.207 2.514 -14.171 1.00 80.38 90 GLU A CA 1
ATOM 694 C C . GLU A 1 90 ? 0.573 1.258 -14.609 1.00 80.38 90 GLU A C 1
ATOM 696 O O . GLU A 1 90 ? 1.624 1.357 -15.244 1.00 80.38 90 GLU A O 1
ATOM 701 N N . ALA A 1 91 ? 0.045 0.059 -14.354 1.00 74.56 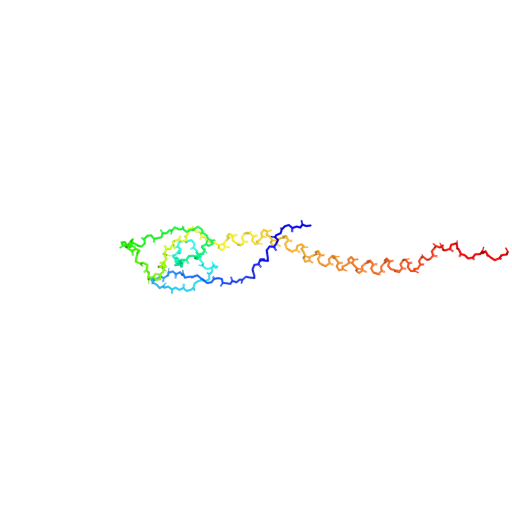91 ALA A N 1
ATOM 702 C CA . ALA A 1 91 ? 0.654 -1.210 -14.749 1.00 74.56 91 ALA A CA 1
ATOM 703 C C . ALA A 1 91 ? 0.743 -1.359 -16.270 1.00 74.56 91 ALA A C 1
ATOM 705 O O . ALA A 1 91 ? 1.744 -1.882 -16.764 1.00 74.56 91 ALA A O 1
ATOM 706 N N . LEU A 1 92 ? -0.247 -0.855 -17.015 1.00 71.44 92 LEU A N 1
ATOM 707 C CA . LEU A 1 92 ? -0.194 -0.816 -18.479 1.00 71.44 92 LEU A CA 1
ATOM 708 C C . LEU A 1 92 ? 1.014 -0.002 -18.973 1.00 71.44 92 LEU A C 1
ATOM 710 O O . LEU A 1 92 ? 1.722 -0.445 -19.875 1.00 71.44 92 LEU A O 1
ATOM 714 N N . ASN A 1 93 ? 1.329 1.119 -18.316 1.00 69.56 93 ASN A N 1
ATOM 715 C CA . ASN A 1 93 ? 2.526 1.911 -18.614 1.00 69.56 93 ASN A CA 1
ATOM 716 C C . ASN A 1 93 ? 3.819 1.209 -18.163 1.00 69.56 93 ASN A C 1
ATOM 718 O O . ASN A 1 93 ? 4.846 1.280 -18.841 1.00 69.56 93 ASN A O 1
ATOM 722 N N . ARG A 1 94 ? 3.785 0.478 -17.042 1.00 65.38 94 ARG A N 1
ATOM 723 C CA . ARG A 1 94 ? 4.947 -0.253 -16.512 1.00 65.38 94 ARG A CA 1
ATOM 724 C C . ARG A 1 94 ? 5.349 -1.438 -17.391 1.00 65.38 94 ARG A C 1
ATOM 726 O O . ARG A 1 94 ? 6.542 -1.686 -17.549 1.00 65.38 94 ARG A O 1
ATOM 733 N N . LEU A 1 95 ? 4.402 -2.138 -18.013 1.00 55.75 95 LEU A N 1
ATOM 734 C CA . LEU A 1 95 ? 4.702 -3.237 -18.942 1.00 55.75 95 LEU A CA 1
ATOM 735 C C . LEU A 1 95 ? 5.523 -2.769 -20.155 1.00 55.75 95 LEU A C 1
ATOM 737 O O . LEU A 1 95 ? 6.429 -3.479 -20.595 1.00 55.75 95 LEU A O 1
ATOM 741 N N . VAL A 1 96 ? 5.306 -1.536 -20.627 1.00 59.56 96 VAL A N 1
ATOM 742 C CA . VAL A 1 96 ? 6.104 -0.941 -21.713 1.00 59.56 96 VAL A CA 1
ATOM 743 C C . VAL A 1 96 ? 7.578 -0.803 -21.314 1.00 59.56 96 VAL A C 1
ATOM 745 O O . VAL A 1 96 ? 8.450 -0.938 -22.166 1.00 59.56 96 VAL A O 1
ATOM 748 N N . THR A 1 97 ? 7.899 -0.621 -20.026 1.00 64.00 97 THR A N 1
ATOM 749 C CA . THR A 1 97 ? 9.300 -0.511 -19.571 1.00 64.00 97 THR A CA 1
ATOM 750 C C . THR A 1 97 ? 10.083 -1.822 -19.661 1.00 64.00 97 THR A C 1
ATOM 752 O O . THR A 1 97 ? 11.279 -1.792 -19.947 1.00 64.00 97 THR A O 1
ATOM 755 N N . VAL A 1 98 ? 9.426 -2.978 -19.505 1.00 66.94 98 VAL A N 1
ATOM 756 C CA . VAL A 1 98 ? 10.069 -4.293 -19.690 1.00 66.94 98 VAL A CA 1
ATOM 757 C C . VAL A 1 98 ? 10.388 -4.519 -21.166 1.00 66.94 98 VAL A C 1
ATOM 759 O O . VAL A 1 98 ? 11.518 -4.875 -21.505 1.00 66.94 98 VAL A O 1
ATOM 762 N N . PHE A 1 99 ? 9.438 -4.211 -22.052 1.00 67.94 99 PHE A N 1
ATOM 763 C CA . PHE A 1 99 ? 9.688 -4.220 -23.493 1.00 67.94 99 PHE A CA 1
ATOM 764 C C . PHE A 1 99 ? 10.738 -3.178 -23.902 1.00 67.94 99 PHE A C 1
ATOM 766 O O . PHE A 1 99 ? 11.579 -3.473 -24.743 1.00 67.94 99 PHE A O 1
ATOM 773 N N . ASN A 1 100 ? 10.764 -1.990 -23.286 1.00 69.25 100 ASN A N 1
ATOM 774 C CA . ASN A 1 100 ? 11.816 -0.992 -23.512 1.00 69.25 100 ASN A CA 1
ATOM 775 C C . ASN A 1 100 ? 13.196 -1.530 -23.106 1.00 69.25 100 ASN A C 1
ATOM 777 O O . ASN A 1 100 ? 14.165 -1.280 -23.816 1.00 69.25 100 ASN A O 1
ATOM 781 N N . LYS A 1 101 ? 13.294 -2.290 -22.006 1.00 74.69 101 LYS A N 1
ATOM 782 C CA . LYS A 1 101 ? 14.550 -2.913 -21.566 1.00 74.69 101 LYS A CA 1
ATOM 783 C C . LYS A 1 101 ? 15.041 -3.952 -22.572 1.00 74.69 101 LYS A C 1
ATOM 785 O O . LYS A 1 101 ? 16.209 -3.919 -22.946 1.00 74.69 101 LYS A O 1
ATOM 790 N N . GLN A 1 102 ? 14.155 -4.826 -23.049 1.00 79.69 102 GLN A N 1
ATOM 791 C CA . GLN A 1 102 ? 14.494 -5.791 -24.102 1.00 79.69 102 GLN A CA 1
ATOM 792 C C . GLN A 1 102 ? 14.889 -5.096 -25.410 1.00 79.69 102 GLN A C 1
ATOM 794 O O . GLN A 1 102 ? 15.873 -5.476 -26.036 1.00 79.69 102 GLN A O 1
ATOM 799 N N . ARG A 1 103 ? 14.171 -4.033 -25.790 1.00 81.50 103 ARG A N 1
ATOM 800 C CA . ARG A 1 103 ? 14.485 -3.240 -26.982 1.00 81.50 103 ARG A CA 1
ATOM 801 C C . ARG A 1 103 ? 15.853 -2.577 -26.874 1.00 81.50 103 ARG A C 1
ATOM 803 O O . ARG A 1 103 ? 16.592 -2.587 -27.845 1.00 81.50 103 ARG A O 1
ATOM 810 N N . HIS A 1 104 ? 16.203 -2.034 -25.709 1.00 83.38 104 HIS A N 1
ATOM 811 C CA . HIS A 1 104 ? 17.514 -1.429 -25.490 1.00 83.38 104 HIS A CA 1
ATOM 812 C C . HIS A 1 104 ? 18.638 -2.463 -25.636 1.00 83.38 104 HIS A C 1
ATOM 814 O O . HIS A 1 104 ? 19.592 -2.202 -26.355 1.00 83.38 104 HIS A O 1
ATOM 820 N N . TYR A 1 105 ? 18.472 -3.664 -25.065 1.00 85.81 105 TYR A N 1
ATOM 821 C CA . TYR A 1 105 ? 19.417 -4.770 -25.261 1.00 85.81 105 TYR A CA 1
ATOM 822 C C . TYR A 1 105 ? 19.591 -5.144 -26.738 1.00 85.81 105 TYR A C 1
ATOM 824 O O . TYR A 1 105 ? 20.720 -5.283 -27.200 1.00 85.81 105 TYR A O 1
ATOM 832 N N . LEU A 1 106 ? 18.490 -5.266 -27.487 1.00 85.94 106 LEU A N 1
ATOM 833 C CA . LEU A 1 106 ? 18.535 -5.550 -28.925 1.00 85.94 106 LEU A CA 1
ATOM 834 C C . LEU A 1 106 ? 19.222 -4.431 -29.718 1.00 85.94 106 LEU A C 1
ATOM 836 O O . LEU A 1 106 ? 20.015 -4.724 -30.604 1.00 85.94 106 LEU A O 1
ATOM 840 N N . PHE A 1 107 ? 18.951 -3.163 -29.395 1.00 86.44 107 PHE A N 1
ATOM 841 C CA . PHE A 1 107 ? 19.597 -2.021 -30.048 1.00 86.44 107 PHE A CA 1
ATOM 842 C C . PHE A 1 107 ? 21.102 -1.989 -29.789 1.00 86.44 107 PHE A C 1
ATOM 844 O O . PHE A 1 107 ? 21.866 -1.835 -30.736 1.00 86.44 107 PHE A O 1
ATOM 851 N N . THR A 1 108 ? 21.535 -2.163 -28.540 1.00 87.50 108 THR A N 1
ATOM 852 C CA . THR A 1 108 ? 22.963 -2.220 -28.200 1.00 87.50 108 THR A CA 1
ATOM 853 C C . THR A 1 108 ? 23.653 -3.374 -28.923 1.00 87.50 108 THR A C 1
ATOM 855 O O . THR A 1 108 ? 24.697 -3.165 -29.529 1.00 87.50 108 THR A O 1
ATOM 858 N N . TRP A 1 109 ? 23.032 -4.557 -28.945 1.00 89.31 109 TRP A N 1
ATOM 859 C CA . TRP A 1 109 ? 23.561 -5.720 -29.658 1.00 89.31 109 TRP A CA 1
ATOM 860 C C . TRP A 1 109 ? 23.653 -5.497 -31.176 1.00 89.31 109 TRP A C 1
ATOM 862 O O . TRP A 1 109 ? 24.655 -5.851 -31.793 1.00 89.31 109 TRP A O 1
ATOM 872 N N . ALA A 1 110 ? 22.639 -4.878 -31.788 1.00 85.69 110 ALA A N 1
ATOM 873 C CA . ALA A 1 110 ? 22.636 -4.574 -33.218 1.00 85.69 110 ALA A CA 1
ATOM 874 C C . ALA A 1 110 ? 23.707 -3.536 -33.590 1.00 85.69 110 ALA A C 1
ATOM 876 O O . ALA A 1 110 ? 24.382 -3.688 -34.603 1.00 85.69 110 ALA A O 1
ATOM 877 N N . ILE A 1 111 ? 23.899 -2.508 -32.759 1.00 86.12 111 ILE A N 1
ATOM 878 C CA . ILE A 1 111 ? 24.974 -1.522 -32.927 1.00 86.12 111 ILE A CA 1
ATOM 879 C C . ILE A 1 111 ? 26.341 -2.216 -32.846 1.00 86.12 111 ILE A C 1
ATOM 881 O O . ILE A 1 111 ? 27.178 -2.020 -33.720 1.00 86.12 111 ILE A O 1
ATOM 885 N N . GLU A 1 112 ? 26.553 -3.073 -31.850 1.00 84.25 112 GLU A N 1
ATOM 886 C CA . GLU A 1 112 ? 27.813 -3.803 -31.677 1.00 84.25 112 GLU A CA 1
ATOM 887 C C . GLU A 1 112 ? 28.093 -4.770 -32.839 1.00 84.25 112 GLU A C 1
ATOM 889 O O . GLU A 1 112 ? 29.212 -4.842 -33.333 1.00 84.25 112 GLU A O 1
ATOM 894 N N . THR A 1 113 ? 27.072 -5.475 -33.329 1.00 79.88 113 THR A N 1
ATOM 895 C CA . THR A 1 113 ? 27.241 -6.537 -34.337 1.00 79.88 113 THR A CA 1
ATOM 896 C C . THR A 1 113 ? 27.233 -6.016 -35.776 1.00 79.88 113 THR A C 1
ATOM 898 O O . THR A 1 113 ? 27.708 -6.709 -36.668 1.00 79.88 113 THR A O 1
ATOM 901 N N . VAL A 1 114 ? 26.688 -4.823 -36.036 1.00 80.00 114 VAL A N 1
ATOM 902 C CA . VAL A 1 114 ? 26.584 -4.257 -37.395 1.00 80.00 114 VAL A CA 1
ATOM 903 C C . VAL A 1 114 ? 27.460 -3.020 -37.565 1.00 80.00 114 VAL A C 1
ATOM 905 O O . VAL A 1 114 ? 28.167 -2.919 -38.558 1.00 80.00 114 VAL A O 1
ATOM 908 N N . ILE A 1 115 ? 27.462 -2.087 -36.609 1.00 75.56 115 ILE A N 1
ATOM 909 C CA . ILE A 1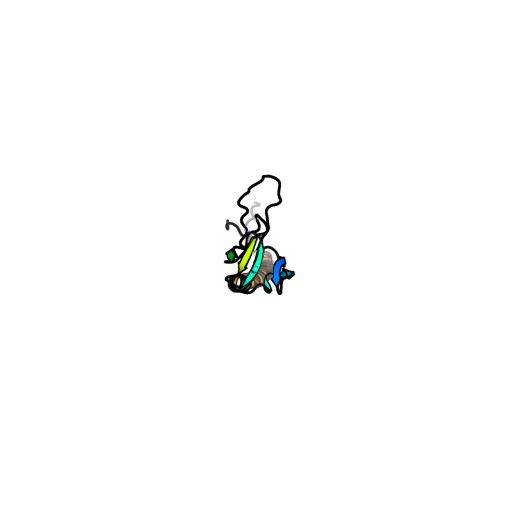 115 ? 28.156 -0.799 -36.774 1.00 75.56 115 ILE A CA 1
ATOM 910 C C . ILE A 1 115 ? 29.659 -0.939 -36.525 1.00 75.56 115 ILE A C 1
ATOM 912 O O . ILE A 1 115 ? 30.440 -0.409 -37.307 1.00 75.56 115 ILE A O 1
ATOM 916 N N . LEU A 1 116 ? 30.082 -1.674 -35.489 1.00 74.19 116 LEU A N 1
ATOM 917 C CA . LEU A 1 116 ? 31.513 -1.905 -35.248 1.00 74.19 116 LEU A CA 1
ATOM 918 C C . LEU A 1 116 ? 32.217 -2.619 -36.410 1.00 74.19 116 LEU A C 1
ATOM 920 O O . LEU A 1 116 ? 33.261 -2.121 -36.823 1.00 74.19 116 LEU A O 1
ATOM 924 N N . PRO A 1 117 ? 31.701 -3.733 -36.971 1.00 73.56 117 PRO A N 1
ATOM 925 C CA . PRO A 1 117 ? 32.379 -4.370 -38.089 1.00 73.56 117 PRO A CA 1
ATOM 926 C C . PRO A 1 117 ? 32.361 -3.487 -39.328 1.00 73.56 117 PRO A C 1
ATOM 928 O O . PRO A 1 117 ? 33.409 -3.370 -39.929 1.00 73.56 117 PRO A O 1
ATOM 931 N N . VAL A 1 118 ? 31.263 -2.794 -39.655 1.00 72.62 118 VAL A N 1
ATOM 932 C CA . VAL A 1 118 ? 31.220 -1.884 -40.818 1.00 72.62 118 VAL A CA 1
ATOM 933 C C . VAL A 1 118 ? 32.262 -0.765 -40.702 1.00 72.62 118 VAL A C 1
ATOM 935 O O . VAL A 1 118 ? 32.999 -0.530 -41.648 1.00 72.62 118 VAL A O 1
ATOM 938 N N . VAL A 1 119 ? 32.416 -0.143 -39.527 1.00 73.44 119 VAL A N 1
ATOM 939 C CA . VAL A 1 119 ? 33.452 0.886 -39.295 1.00 73.44 119 VAL A CA 1
ATOM 940 C C . VAL A 1 119 ? 34.873 0.310 -39.352 1.00 73.44 119 VAL A C 1
ATOM 942 O O . VAL A 1 119 ? 35.797 1.001 -39.761 1.00 73.44 119 VAL A O 1
ATOM 945 N N . VAL A 1 120 ? 35.068 -0.945 -38.939 1.00 74.00 120 VAL A N 1
ATOM 946 C CA . VAL A 1 120 ? 36.383 -1.612 -38.961 1.00 74.00 120 VAL A CA 1
ATOM 947 C C . VAL A 1 120 ? 36.718 -2.193 -40.343 1.00 74.00 120 VAL A C 1
ATOM 949 O O . VAL A 1 120 ? 37.894 -2.307 -40.680 1.00 74.00 120 VAL A O 1
ATOM 952 N N . THR A 1 121 ? 35.717 -2.568 -41.145 1.00 64.56 121 THR A N 1
ATOM 953 C CA . THR A 1 121 ? 35.893 -3.177 -42.474 1.00 64.56 121 THR A CA 1
ATOM 954 C C . THR A 1 121 ? 35.805 -2.193 -43.634 1.00 64.56 121 THR A C 1
ATOM 956 O O . THR A 1 121 ? 36.235 -2.566 -44.721 1.00 64.56 121 THR A O 1
ATOM 959 N N . ASP A 1 122 ? 35.322 -0.965 -43.416 1.00 56.59 122 ASP A N 1
ATOM 960 C CA . ASP A 1 122 ? 35.408 0.142 -44.377 1.00 56.59 122 ASP A CA 1
ATOM 961 C C . ASP A 1 122 ? 36.535 1.130 -43.992 1.00 56.59 122 ASP A C 1
ATOM 963 O O . ASP A 1 122 ? 36.255 2.236 -43.525 1.00 56.59 122 ASP A O 1
ATOM 967 N N . PRO A 1 123 ? 37.827 0.800 -44.193 1.00 58.34 123 PRO A N 1
ATOM 968 C CA . PRO A 1 123 ? 38.876 1.804 -44.266 1.00 58.34 123 PRO A CA 1
ATOM 969 C C . PRO A 1 123 ? 38.842 2.416 -45.674 1.00 58.34 123 PRO A C 1
ATOM 971 O O . PRO A 1 123 ? 39.661 2.079 -46.526 1.00 58.34 123 PRO A O 1
ATOM 974 N N . LEU A 1 124 ? 37.852 3.263 -45.962 1.00 60.25 124 LEU A N 1
ATOM 975 C CA . LEU A 1 124 ? 37.920 4.120 -47.146 1.00 60.25 124 LEU A CA 1
ATOM 976 C C . LEU A 1 124 ? 38.587 5.444 -46.770 1.00 60.25 124 LEU A C 1
ATOM 978 O O . LEU A 1 124 ? 37.973 6.330 -46.181 1.00 60.25 124 LEU A O 1
ATOM 982 N N . ASP A 1 125 ? 39.854 5.494 -47.182 1.00 55.50 125 ASP A N 1
ATOM 983 C CA . ASP A 1 125 ? 40.668 6.660 -47.511 1.00 55.50 125 ASP A CA 1
ATOM 984 C C . ASP A 1 125 ? 41.267 7.464 -46.343 1.00 55.50 125 ASP A C 1
ATOM 986 O O . ASP A 1 125 ? 40.773 8.525 -45.965 1.00 55.50 125 ASP A O 1
ATOM 990 N N . ASP A 1 126 ? 42.439 7.019 -45.872 1.00 54.88 126 ASP A N 1
ATOM 991 C CA . ASP A 1 126 ? 43.496 7.916 -45.385 1.00 54.88 126 ASP A CA 1
ATOM 992 C C . ASP A 1 126 ? 44.351 8.387 -46.588 1.00 54.88 126 ASP A C 1
ATOM 994 O O . ASP A 1 126 ? 45.192 7.624 -47.066 1.00 54.88 126 ASP A O 1
ATOM 998 N N . PRO A 1 127 ? 44.201 9.623 -47.110 1.00 49.84 127 PRO A N 1
ATOM 999 C CA . PRO A 1 127 ? 45.150 10.194 -48.060 1.00 49.84 127 PRO A CA 1
ATOM 1000 C C . PRO A 1 127 ? 46.178 11.055 -47.314 1.00 49.84 127 PRO A C 1
ATOM 1002 O O . PRO A 1 127 ? 46.112 12.283 -47.377 1.00 49.84 127 PRO A O 1
ATOM 1005 N N . PHE A 1 128 ? 47.107 10.456 -46.562 1.00 51.75 128 PHE A N 1
ATOM 1006 C CA . PHE A 1 128 ? 48.200 11.238 -45.964 1.00 51.75 128 PHE A CA 1
ATOM 1007 C C . PHE A 1 128 ? 49.475 10.437 -45.649 1.00 51.75 128 PHE A C 1
ATOM 1009 O O . PHE A 1 128 ? 49.931 10.431 -44.516 1.00 51.75 128 PHE A O 1
ATOM 1016 N N . GLU A 1 129 ? 50.092 9.806 -46.650 1.00 57.22 129 GLU A N 1
ATOM 1017 C CA . GLU A 1 129 ? 51.530 9.478 -46.626 1.00 57.22 129 GLU A CA 1
ATOM 1018 C C . GLU A 1 129 ? 52.056 9.359 -48.061 1.00 57.22 129 GLU A C 1
ATOM 1020 O O . GLU A 1 129 ? 52.126 8.266 -48.592 1.00 57.22 129 GLU A O 1
ATOM 1025 N N . ASP A 1 130 ? 52.391 10.485 -48.696 1.00 52.69 130 ASP A N 1
ATOM 1026 C CA . ASP A 1 130 ? 53.312 10.536 -49.845 1.00 52.69 130 ASP A CA 1
ATOM 1027 C C . ASP A 1 130 ? 53.845 11.976 -49.985 1.00 52.69 130 ASP A C 1
ATOM 1029 O O . ASP A 1 130 ? 53.409 12.766 -50.824 1.00 52.69 130 ASP A O 1
ATOM 1033 N N . ALA A 1 131 ? 54.766 12.354 -49.097 1.00 51.88 131 ALA A N 1
ATOM 1034 C CA . ALA A 1 131 ? 55.555 13.581 -49.212 1.00 51.88 131 ALA A CA 1
ATOM 1035 C C . ALA A 1 131 ? 56.987 13.343 -48.706 1.00 51.88 131 ALA A C 1
ATOM 1037 O O . ALA A 1 131 ? 57.427 13.952 -47.736 1.00 51.88 131 ALA A O 1
ATOM 1038 N N . GLU A 1 132 ? 57.711 12.449 -49.382 1.00 54.81 132 GLU A N 1
ATOM 1039 C CA . GLU A 1 132 ? 59.177 12.457 -49.414 1.00 54.81 132 GLU A CA 1
ATOM 1040 C C . GLU A 1 132 ? 59.646 12.678 -50.858 1.00 54.81 132 GLU A C 1
ATOM 1042 O O . GLU A 1 132 ? 59.652 11.751 -51.670 1.00 54.81 132 GLU A O 1
ATOM 1047 N N . LEU A 1 133 ? 60.013 13.928 -51.169 1.00 49.03 133 LEU A N 1
ATOM 1048 C CA . LEU A 1 133 ? 61.029 14.307 -52.162 1.00 49.03 133 LEU A CA 1
ATOM 1049 C C . LEU A 1 133 ? 61.434 15.776 -51.994 1.00 49.03 133 LEU A C 1
ATOM 1051 O O . LEU A 1 133 ? 60.533 16.646 -51.986 1.00 49.03 133 LEU A O 1
#

pLDDT: mean 70.35, std 14.66, range [33.62, 89.31]

Radius of gyration: 31.03 Å; chains: 1; bounding box: 82×26×84 Å

Secondary structure (DSSP, 8-state):
-----PPPPP----EEEEEETTEEEEEEGGG--TT-EEEE-TTPPPSS-EEE-----------TTSPPPPEEEEE-S-HHHHHHHHHHHHHHHHHHHHHHHHHHHHHHHHIIIIIHHHHHH------------

InterPro domains:
  IPR039720 Transmembrane protein 94 [PTHR13219] (12-121)

Sequence (133 aa):
MVPGTLPVPPLCITLQWSRRDGHTINLPWSLLVKGNTILLGPGQKVQGRCRPLQVNHLWLSSKAGTPLHTTQHLLLETPYITNLSTLMAEALNRLVTVFNKQRHYLFTWAIETVILPVVVTDPLDDPFEDAEL

Organism: NCBI:txid1843537